Protein AF-A0A3M1ICR9-F1 (afdb_monomer)

Sequence (86 aa):
MLFGEFLVAKNIIRPEDVEEALAIQKAQPEVKFGEALVTLELFDYDKLTIYIQQYIKEAGAELSEIETLLSQEQADALIRSLQDQG

Radius of gyration: 12.17 Å; Cα contacts (8 Å, |Δi|>4): 70; chains: 1; bounding box: 30×23×26 Å

pLDDT: mean 94.32, std 5.29, range [59.22, 98.06]

Foldseek 3Di:
DALLVVC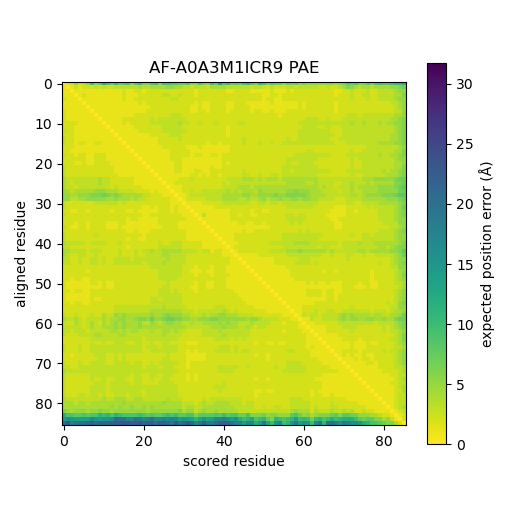CV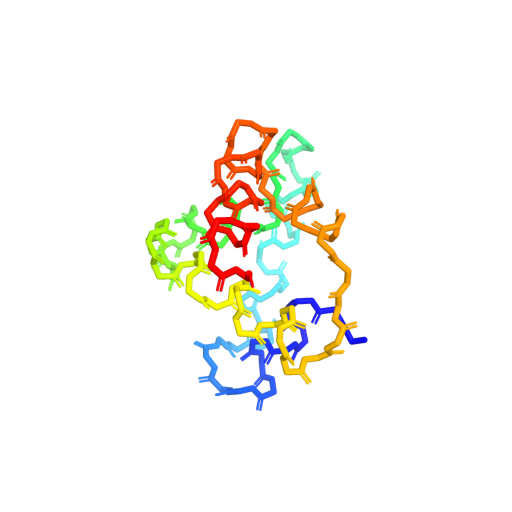VVLDHPVLQVQLVVVCVVPVQQASQNSSVVVVSDDLVRSLVSVVVCCVPVVDDLVSLVRHDPPVSSVVSSVVVVVVD

Structure (mmCIF, N/CA/C/O backbone):
data_AF-A0A3M1ICR9-F1
#
_entry.id   AF-A0A3M1ICR9-F1
#
loop_
_atom_site.group_PDB
_atom_site.id
_atom_site.type_symbol
_atom_site.label_atom_id
_atom_site.label_alt_id
_atom_site.label_comp_id
_atom_site.label_asym_id
_atom_site.label_entity_id
_atom_site.label_seq_id
_atom_site.pdbx_PDB_ins_code
_atom_site.Cartn_x
_atom_site.Cartn_y
_atom_site.Cartn_z
_atom_site.occupancy
_atom_site.B_iso_or_equiv
_atom_site.auth_seq_id
_atom_site.auth_comp_id
_atom_site.auth_asym_id
_atom_site.auth_atom_id
_atom_site.pdbx_PDB_model_num
ATOM 1 N N . MET A 1 1 ? -5.612 -12.679 4.621 1.00 85.94 1 MET A N 1
ATOM 2 C CA . MET A 1 1 ? -5.538 -12.287 3.200 1.00 85.94 1 MET A CA 1
ATOM 3 C C . MET A 1 1 ? -4.597 -11.115 3.159 1.00 85.94 1 MET A C 1
ATOM 5 O O . MET A 1 1 ? -4.823 -10.207 3.939 1.00 85.94 1 MET A O 1
ATOM 9 N N . LEU A 1 2 ? -3.551 -11.164 2.345 1.00 94.00 2 LEU A N 1
ATOM 10 C CA . LEU A 1 2 ? -2.596 -10.068 2.203 1.00 94.00 2 LEU A CA 1
ATOM 11 C C . LEU A 1 2 ? -3.143 -8.993 1.259 1.00 94.00 2 LEU A C 1
ATOM 13 O O . LEU A 1 2 ? -4.007 -9.265 0.424 1.00 94.00 2 LEU A O 1
ATOM 17 N N . PHE A 1 3 ? -2.589 -7.784 1.336 1.00 96.62 3 PHE A N 1
ATOM 18 C CA . PHE A 1 3 ? -3.015 -6.671 0.487 1.00 96.62 3 PHE A CA 1
ATOM 19 C C . PHE A 1 3 ? -2.890 -6.975 -1.017 1.00 96.62 3 PHE A C 1
ATOM 21 O O . PHE A 1 3 ? -3.826 -6.729 -1.772 1.00 96.62 3 PHE A O 1
ATOM 28 N N . GLY A 1 4 ? -1.782 -7.582 -1.458 1.00 96.25 4 GLY A N 1
ATOM 29 C CA . GLY A 1 4 ? -1.612 -7.983 -2.862 1.00 96.25 4 GLY A CA 1
ATOM 30 C C . GLY A 1 4 ? -2.680 -8.981 -3.331 1.00 96.25 4 GLY A C 1
ATOM 31 O O . GLY A 1 4 ? -3.254 -8.818 -4.404 1.00 96.25 4 GLY A O 1
ATOM 32 N N . GLU A 1 5 ? -3.022 -9.964 -2.492 1.00 96.69 5 GLU A N 1
ATOM 33 C CA . GLU A 1 5 ? -4.095 -10.926 -2.783 1.00 96.69 5 GLU A CA 1
ATOM 34 C C . GLU A 1 5 ? -5.464 -10.242 -2.856 1.00 96.69 5 GLU A C 1
ATOM 36 O O . GLU A 1 5 ? -6.270 -10.559 -3.729 1.00 96.69 5 GLU A O 1
ATOM 41 N N . PHE A 1 6 ? -5.719 -9.282 -1.962 1.00 97.69 6 PHE A N 1
ATOM 42 C CA . PHE A 1 6 ? -6.942 -8.484 -1.962 1.00 97.69 6 PHE A CA 1
ATOM 43 C C . PHE A 1 6 ? -7.104 -7.701 -3.271 1.00 97.69 6 PHE A C 1
ATOM 45 O O . PHE A 1 6 ? -8.175 -7.741 -3.881 1.00 97.69 6 PHE A O 1
ATOM 52 N N . LEU A 1 7 ? -6.044 -7.037 -3.743 1.00 97.75 7 LEU A N 1
ATOM 53 C CA . LEU A 1 7 ? -6.079 -6.276 -4.994 1.00 97.75 7 LEU A CA 1
ATOM 54 C C . LEU A 1 7 ? -6.358 -7.175 -6.209 1.00 97.75 7 LEU A C 1
ATOM 56 O O . LEU A 1 7 ? -7.168 -6.814 -7.067 1.00 97.75 7 LEU A O 1
ATOM 60 N N . VAL A 1 8 ? -5.743 -8.360 -6.260 1.00 97.94 8 VAL A N 1
ATOM 61 C CA . VAL A 1 8 ? -5.979 -9.352 -7.323 1.00 97.94 8 VAL A CA 1
ATOM 62 C C . VAL A 1 8 ? -7.408 -9.892 -7.266 1.00 97.94 8 VAL A C 1
ATOM 64 O O . VAL A 1 8 ? -8.096 -9.928 -8.284 1.00 97.94 8 VAL A O 1
ATOM 67 N N . ALA A 1 9 ? -7.905 -10.250 -6.078 1.00 97.12 9 ALA A N 1
ATOM 68 C CA . ALA A 1 9 ? -9.272 -10.745 -5.899 1.00 97.12 9 ALA A CA 1
ATOM 69 C C . ALA A 1 9 ? -10.335 -9.719 -6.336 1.00 97.12 9 ALA A C 1
ATOM 71 O O . ALA A 1 9 ? -11.426 -10.089 -6.774 1.00 97.12 9 ALA A O 1
ATOM 72 N N . LYS A 1 10 ? -10.011 -8.425 -6.250 1.00 96.62 10 LYS A N 1
ATOM 73 C CA . LYS A 1 10 ? -10.851 -7.309 -6.704 1.00 96.62 10 LYS A CA 1
ATOM 74 C C . LYS A 1 10 ? -10.663 -6.955 -8.188 1.00 96.62 10 LYS A C 1
ATOM 76 O O . LYS A 1 10 ? -11.335 -6.042 -8.659 1.00 96.62 10 LYS A O 1
ATOM 81 N N . ASN A 1 11 ? -9.802 -7.665 -8.925 1.00 96.88 11 ASN A N 1
ATOM 82 C CA . ASN A 1 11 ? -9.392 -7.344 -10.301 1.00 96.88 11 ASN A CA 1
ATOM 83 C C . ASN A 1 11 ? -8.832 -5.917 -10.456 1.00 96.88 11 ASN A C 1
ATOM 85 O O . ASN A 1 11 ? -9.029 -5.276 -11.488 1.00 96.88 11 ASN A O 1
ATOM 89 N N . ILE A 1 12 ? -8.168 -5.398 -9.419 1.00 97.12 12 ILE A N 1
ATOM 90 C CA . ILE A 1 12 ? -7.541 -4.068 -9.450 1.00 97.12 12 ILE A CA 1
ATOM 91 C C . ILE A 1 12 ? -6.172 -4.144 -10.133 1.00 97.12 12 ILE A C 1
ATOM 93 O O . ILE A 1 12 ? -5.822 -3.255 -10.904 1.00 97.12 12 ILE A O 1
ATOM 97 N N . ILE A 1 13 ? -5.428 -5.216 -9.858 1.00 97.12 13 ILE A N 1
ATOM 98 C CA . ILE A 1 13 ? -4.161 -5.571 -10.508 1.00 97.12 13 ILE A CA 1
ATOM 99 C C . ILE A 1 13 ? -4.166 -7.061 -10.847 1.00 97.12 13 ILE A C 1
ATOM 101 O O . ILE A 1 13 ? -5.034 -7.813 -10.391 1.00 97.12 13 ILE A O 1
ATOM 105 N N . ARG A 1 14 ? -3.187 -7.491 -11.635 1.00 98.06 14 ARG A N 1
ATOM 106 C CA . ARG A 1 14 ? -2.971 -8.888 -12.008 1.00 98.06 14 ARG A CA 1
ATOM 107 C C . ARG A 1 14 ? -1.976 -9.554 -11.051 1.00 98.06 14 ARG A C 1
ATOM 109 O O . ARG A 1 14 ? -1.204 -8.860 -10.391 1.00 98.06 14 ARG A O 1
ATOM 116 N N . PRO A 1 15 ? -1.956 -10.896 -10.979 1.00 97.69 15 PRO A N 1
ATOM 117 C CA . PRO A 1 15 ? -0.961 -11.619 -10.191 1.00 97.69 15 PRO A CA 1
ATOM 118 C C . PRO A 1 15 ? 0.481 -11.254 -10.565 1.00 97.69 15 PRO A C 1
ATOM 120 O O . PRO A 1 15 ? 1.294 -11.064 -9.665 1.00 97.69 15 PRO A O 1
ATOM 123 N N . GLU A 1 16 ? 0.778 -11.078 -11.861 1.00 97.88 16 GLU A N 1
ATOM 124 C CA . GLU A 1 16 ? 2.120 -10.682 -12.312 1.00 97.88 16 GLU A CA 1
ATOM 125 C C . GLU A 1 16 ? 2.573 -9.328 -11.739 1.00 97.88 16 GLU A C 1
ATOM 127 O O . GLU A 1 16 ? 3.733 -9.174 -11.365 1.00 97.88 16 GLU A O 1
ATOM 132 N N . ASP A 1 17 ? 1.648 -8.380 -11.567 1.00 97.75 17 ASP A N 1
ATOM 133 C CA . ASP A 1 17 ? 1.947 -7.048 -11.038 1.00 97.75 17 ASP A CA 1
ATOM 134 C C . ASP A 1 17 ? 2.372 -7.130 -9.547 1.00 97.75 17 ASP A C 1
ATOM 136 O O . ASP A 1 17 ? 3.206 -6.358 -9.068 1.00 97.75 17 ASP A O 1
ATOM 140 N N . VAL A 1 18 ? 1.837 -8.109 -8.800 1.00 97.44 18 VAL A N 1
ATOM 141 C CA . VAL A 1 18 ? 2.251 -8.398 -7.413 1.00 97.44 18 VAL A CA 1
ATOM 142 C C . VAL A 1 18 ? 3.662 -8.982 -7.383 1.00 97.44 18 VAL A C 1
ATOM 144 O O . VAL A 1 18 ? 4.467 -8.597 -6.533 1.00 97.44 18 VAL A O 1
ATOM 147 N N . GLU A 1 19 ? 3.975 -9.899 -8.299 1.00 97.44 19 GLU A N 1
ATOM 148 C CA . GLU A 1 19 ? 5.309 -10.498 -8.400 1.00 97.44 19 GLU A CA 1
ATOM 149 C C . GLU A 1 19 ? 6.375 -9.445 -8.731 1.00 97.44 19 GLU A C 1
ATOM 151 O O . GLU A 1 19 ? 7.444 -9.438 -8.116 1.00 97.44 19 GLU A O 1
ATOM 156 N N . GLU A 1 20 ? 6.069 -8.512 -9.635 1.00 97.38 20 GLU A N 1
ATOM 157 C CA . GLU A 1 20 ? 6.954 -7.395 -9.977 1.00 97.38 20 GLU A CA 1
ATOM 158 C C . GLU A 1 20 ? 7.183 -6.455 -8.784 1.00 97.38 20 GLU A C 1
ATOM 160 O O . GLU A 1 20 ? 8.326 -6.098 -8.484 1.00 97.38 20 GLU A O 1
ATOM 165 N N . ALA A 1 21 ? 6.131 -6.109 -8.036 1.00 96.44 21 ALA A N 1
ATOM 166 C CA . ALA A 1 21 ? 6.259 -5.265 -6.847 1.00 96.44 21 ALA A CA 1
ATOM 167 C C . ALA A 1 21 ? 7.103 -5.934 -5.745 1.00 96.44 21 ALA A C 1
ATOM 169 O O . ALA A 1 21 ? 7.943 -5.289 -5.110 1.00 96.44 21 ALA A O 1
ATOM 170 N N . LEU A 1 22 ? 6.943 -7.247 -5.548 1.00 95.88 22 LEU A N 1
ATOM 171 C CA . LEU A 1 22 ? 7.774 -8.025 -4.624 1.00 95.88 22 LEU A CA 1
ATOM 172 C C . LEU A 1 22 ? 9.232 -8.108 -5.093 1.00 95.88 22 LEU A C 1
ATOM 174 O O . LEU A 1 22 ? 10.149 -8.073 -4.268 1.00 95.88 22 LEU A O 1
ATOM 178 N N . ALA A 1 23 ? 9.470 -8.194 -6.404 1.00 96.88 23 ALA A N 1
ATOM 179 C CA . ALA A 1 23 ? 10.817 -8.165 -6.963 1.00 96.88 23 ALA A CA 1
ATOM 180 C C . ALA A 1 23 ? 11.513 -6.820 -6.693 1.00 96.88 23 ALA A C 1
ATOM 182 O O . ALA A 1 23 ? 12.691 -6.817 -6.324 1.00 96.88 23 ALA A O 1
ATOM 183 N N . ILE A 1 24 ? 10.786 -5.699 -6.793 1.00 95.38 24 ILE A N 1
ATOM 184 C CA . ILE A 1 24 ? 11.292 -4.367 -6.425 1.00 95.38 24 ILE A CA 1
ATOM 185 C C . ILE A 1 24 ? 11.659 -4.322 -4.944 1.00 95.38 24 ILE A C 1
ATOM 187 O O . ILE A 1 24 ? 12.790 -3.968 -4.625 1.00 95.38 24 ILE A O 1
ATOM 191 N N . GLN A 1 25 ? 10.761 -4.740 -4.050 1.00 92.31 25 GLN A N 1
ATOM 192 C CA . GLN A 1 25 ? 11.028 -4.760 -2.607 1.00 92.31 25 GLN A CA 1
ATOM 193 C C . GLN A 1 25 ? 12.235 -5.645 -2.252 1.00 92.31 25 GLN A C 1
ATOM 195 O O . GLN A 1 25 ? 13.033 -5.315 -1.377 1.00 92.31 25 GLN A O 1
ATOM 200 N N . LYS A 1 26 ? 12.409 -6.775 -2.945 1.00 93.94 26 LYS A N 1
ATOM 201 C CA . LYS A 1 26 ? 13.570 -7.651 -2.749 1.00 93.94 26 LYS A CA 1
ATOM 202 C C . LYS A 1 26 ? 14.878 -6.991 -3.194 1.00 93.94 26 LYS A C 1
ATOM 204 O O . LYS A 1 26 ? 15.920 -7.250 -2.595 1.00 93.94 26 LYS A O 1
ATOM 209 N N . ALA A 1 27 ? 14.835 -6.192 -4.258 1.00 96.31 27 ALA A N 1
ATOM 210 C CA . ALA A 1 27 ? 15.989 -5.456 -4.762 1.00 96.31 27 ALA A CA 1
ATOM 211 C C . ALA A 1 27 ? 16.297 -4.196 -3.933 1.00 96.31 27 ALA A C 1
ATOM 213 O O . ALA A 1 27 ? 17.460 -3.813 -3.832 1.00 96.31 27 ALA A O 1
ATOM 214 N N . GLN A 1 28 ? 15.268 -3.585 -3.344 1.00 94.44 28 GLN A N 1
ATOM 215 C CA . GLN A 1 28 ? 15.305 -2.331 -2.590 1.00 94.44 28 GLN A CA 1
ATOM 216 C C . GLN A 1 28 ? 14.557 -2.518 -1.257 1.00 94.44 28 GLN A C 1
ATOM 218 O O . GLN A 1 28 ? 13.367 -2.211 -1.175 1.00 94.44 28 GLN A O 1
ATOM 223 N N . PRO A 1 29 ? 15.216 -3.059 -0.211 1.00 89.69 29 PRO A N 1
ATOM 224 C CA . PRO A 1 29 ? 14.568 -3.402 1.060 1.00 89.69 29 PRO A CA 1
ATOM 225 C C . PRO A 1 29 ? 13.949 -2.210 1.802 1.00 89.69 29 PRO A C 1
ATOM 227 O O . PRO A 1 29 ? 13.082 -2.400 2.655 1.00 89.69 29 PRO A O 1
ATOM 230 N N . GLU A 1 30 ? 14.403 -0.991 1.506 1.00 91.12 30 GLU A N 1
ATOM 231 C CA . GLU A 1 30 ? 13.800 0.248 1.997 1.00 91.12 30 GLU A CA 1
ATOM 232 C C . GLU A 1 30 ? 12.425 0.555 1.383 1.00 91.12 30 GLU A C 1
ATOM 234 O O . GLU A 1 30 ? 11.631 1.237 2.026 1.00 91.12 30 GLU A O 1
ATOM 239 N N . VAL A 1 31 ? 12.126 0.033 0.187 1.00 93.88 31 VAL A N 1
ATOM 240 C CA . VAL A 1 31 ? 10.863 0.268 -0.523 1.00 93.88 31 VAL A CA 1
ATOM 241 C C . VAL A 1 31 ? 9.789 -0.682 -0.002 1.00 93.88 31 VAL A C 1
ATOM 243 O O . VAL A 1 31 ? 9.907 -1.913 -0.058 1.00 93.88 31 VAL A O 1
ATOM 246 N N . LYS A 1 32 ? 8.692 -0.117 0.497 1.00 96.31 32 LYS A N 1
ATOM 247 C CA . LYS A 1 32 ? 7.539 -0.893 0.957 1.00 96.31 32 LYS A CA 1
ATOM 248 C C . LYS A 1 32 ? 6.716 -1.395 -0.220 1.00 96.31 32 LYS A C 1
ATOM 250 O O . LYS A 1 32 ? 6.780 -0.863 -1.323 1.00 96.31 32 LYS A O 1
ATOM 255 N N . PHE A 1 33 ? 5.909 -2.428 0.011 1.00 96.50 33 PHE A N 1
ATOM 256 C CA . PHE A 1 33 ? 5.139 -3.052 -1.066 1.00 96.50 33 PHE A CA 1
ATOM 257 C C . PHE A 1 33 ? 4.186 -2.058 -1.756 1.00 96.50 33 PHE A C 1
ATOM 259 O O . PHE A 1 33 ? 4.102 -2.039 -2.979 1.00 96.50 33 PHE A O 1
ATOM 266 N N . GLY A 1 34 ? 3.521 -1.180 -0.999 1.00 95.88 34 GLY A N 1
ATOM 267 C CA . GLY A 1 34 ? 2.681 -0.121 -1.562 1.00 95.88 34 GLY A CA 1
ATOM 268 C C . GLY A 1 34 ? 3.476 0.900 -2.380 1.00 95.88 34 GLY A C 1
ATOM 269 O O . GLY A 1 34 ? 3.047 1.288 -3.461 1.00 95.88 34 GLY A O 1
ATOM 270 N N . GLU A 1 35 ? 4.671 1.279 -1.927 1.00 95.56 35 GLU A N 1
ATOM 271 C CA . GLU A 1 35 ? 5.565 2.181 -2.667 1.00 95.56 35 GLU A CA 1
ATOM 272 C C . GLU A 1 35 ? 6.108 1.537 -3.953 1.00 95.56 35 GLU A C 1
ATOM 274 O O . GLU A 1 35 ? 6.232 2.205 -4.982 1.00 95.56 35 GLU A O 1
ATOM 279 N N . ALA A 1 36 ? 6.369 0.227 -3.936 1.00 96.62 36 ALA A N 1
ATOM 280 C CA . ALA A 1 36 ? 6.731 -0.530 -5.131 1.00 96.62 36 ALA A CA 1
ATOM 281 C C . ALA A 1 36 ? 5.595 -0.520 -6.166 1.00 96.62 36 ALA A C 1
ATOM 283 O O . ALA A 1 36 ? 5.850 -0.317 -7.351 1.00 96.62 36 ALA A O 1
ATOM 284 N N . LEU A 1 37 ? 4.339 -0.655 -5.729 1.00 97.00 37 LEU A N 1
ATOM 285 C CA . LEU A 1 37 ? 3.181 -0.553 -6.621 1.00 97.00 37 LEU A CA 1
ATOM 286 C C . LEU A 1 37 ? 3.042 0.845 -7.255 1.00 97.00 37 LEU A C 1
ATOM 288 O O . LEU A 1 37 ? 2.633 0.951 -8.411 1.00 97.00 37 LEU A O 1
ATOM 292 N N . VAL A 1 38 ? 3.408 1.910 -6.532 1.00 95.62 38 VAL A N 1
ATOM 293 C CA . VAL A 1 38 ? 3.464 3.277 -7.087 1.00 95.62 38 VAL A CA 1
ATOM 294 C C . VAL A 1 38 ? 4.628 3.431 -8.066 1.00 95.62 38 VAL A C 1
ATOM 296 O O . VAL A 1 38 ? 4.474 4.041 -9.120 1.00 95.62 38 VAL A O 1
ATOM 299 N N . THR A 1 39 ? 5.779 2.830 -7.760 1.00 93.75 39 THR A N 1
ATOM 300 C CA . THR A 1 39 ? 6.961 2.822 -8.641 1.00 93.75 39 THR A CA 1
ATOM 301 C C . THR A 1 39 ? 6.671 2.147 -9.984 1.00 93.75 39 THR A C 1
ATOM 303 O O . THR A 1 39 ? 7.192 2.576 -11.008 1.00 93.75 39 THR A O 1
ATOM 306 N N . LEU A 1 40 ? 5.815 1.120 -9.993 1.00 95.50 40 LEU A N 1
ATOM 307 C CA . LEU A 1 40 ? 5.338 0.449 -11.208 1.00 95.50 40 LEU A CA 1
ATOM 308 C C . LEU A 1 40 ? 4.245 1.229 -11.958 1.00 95.50 40 LEU A C 1
ATOM 310 O O . LEU A 1 40 ? 3.691 0.716 -12.926 1.00 95.50 40 LEU A O 1
ATOM 314 N N . GLU A 1 41 ? 3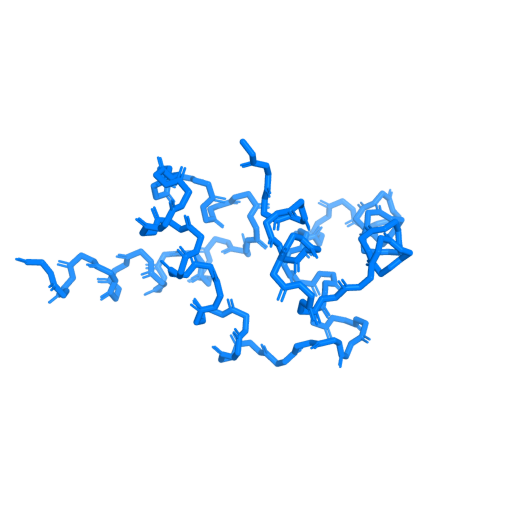.893 2.436 -11.504 1.00 95.88 41 GLU A N 1
ATOM 315 C CA . GLU A 1 41 ? 2.829 3.275 -12.073 1.00 95.88 41 GLU A CA 1
ATOM 316 C C . GLU A 1 41 ? 1.437 2.604 -12.080 1.00 95.88 41 GLU A C 1
ATOM 318 O O . GLU A 1 41 ? 0.523 3.033 -12.786 1.00 95.88 41 GLU A O 1
ATOM 323 N N . LEU A 1 42 ? 1.236 1.569 -11.255 1.00 95.62 42 LEU A N 1
ATOM 324 C CA . LEU A 1 42 ? -0.056 0.881 -11.107 1.00 95.62 42 LEU A CA 1
ATOM 325 C C . LEU A 1 42 ? -1.050 1.721 -10.292 1.00 95.62 42 LEU A C 1
ATOM 327 O O . LEU A 1 42 ? -2.272 1.642 -10.473 1.00 95.62 42 LEU A O 1
ATOM 331 N N . PHE A 1 43 ? -0.512 2.544 -9.391 1.00 94.50 43 PHE A N 1
ATOM 332 C CA . PHE A 1 43 ? -1.254 3.483 -8.564 1.00 94.50 43 PHE A CA 1
ATOM 333 C C . PHE A 1 43 ? -0.478 4.788 -8.431 1.00 94.50 43 PHE A C 1
ATOM 335 O O . PHE A 1 43 ? 0.748 4.791 -8.381 1.00 94.50 43 PHE A O 1
ATOM 342 N N . ASP A 1 44 ? -1.203 5.889 -8.283 1.00 95.75 44 ASP A N 1
ATOM 343 C CA . ASP A 1 44 ? -0.688 7.032 -7.539 1.00 95.75 44 ASP A CA 1
ATOM 344 C C . ASP A 1 44 ? -0.926 6.820 -6.031 1.00 95.75 44 ASP A C 1
ATOM 346 O O . ASP A 1 44 ? -1.628 5.893 -5.605 1.00 95.75 44 ASP A O 1
ATOM 350 N N . TYR A 1 45 ? -0.319 7.675 -5.209 1.00 93.56 45 TYR A N 1
ATOM 351 C CA . TYR A 1 45 ? -0.428 7.566 -3.757 1.00 93.56 45 TYR A CA 1
ATOM 352 C C . TYR A 1 45 ? -1.880 7.700 -3.267 1.00 93.56 45 TYR A C 1
ATOM 354 O O . TYR A 1 45 ? -2.322 6.912 -2.430 1.00 93.56 45 TYR A O 1
ATOM 362 N N . ASP A 1 46 ? -2.653 8.635 -3.822 1.00 93.88 46 ASP A N 1
ATOM 363 C CA . ASP A 1 46 ? -4.043 8.864 -3.417 1.00 93.88 46 ASP A CA 1
ATOM 364 C C . ASP A 1 46 ? -4.896 7.609 -3.648 1.00 93.88 46 ASP A C 1
ATOM 366 O O . ASP A 1 46 ? -5.586 7.126 -2.744 1.00 93.88 46 ASP A O 1
ATOM 370 N N . LYS A 1 47 ? -4.784 7.006 -4.831 1.00 95.50 47 LYS A N 1
ATOM 371 C CA . LYS A 1 47 ? -5.486 5.780 -5.206 1.00 95.50 47 LYS A CA 1
ATOM 372 C C . LYS A 1 47 ? -5.033 4.590 -4.362 1.00 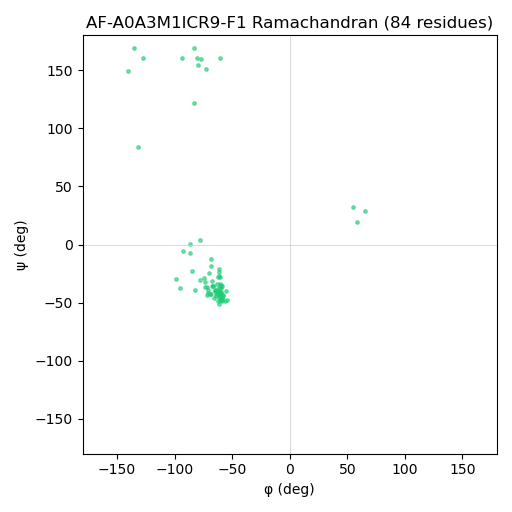95.50 47 LYS A C 1
ATOM 374 O O . LYS A 1 47 ? -5.873 3.787 -3.951 1.00 95.50 47 LYS A O 1
ATOM 379 N N . LEU A 1 48 ? -3.738 4.485 -4.061 1.00 96.62 48 LEU A N 1
ATOM 380 C CA . LEU A 1 48 ? -3.214 3.451 -3.171 1.00 96.62 48 LEU A CA 1
ATOM 381 C C . LEU A 1 48 ? -3.846 3.553 -1.777 1.00 96.62 48 LEU A C 1
ATOM 383 O O . LEU A 1 48 ? -4.339 2.548 -1.260 1.00 96.62 48 LEU A O 1
ATOM 387 N N . THR A 1 49 ? -3.898 4.753 -1.186 1.00 95.88 49 THR A N 1
ATOM 388 C CA . THR A 1 49 ? -4.497 4.922 0.147 1.00 95.88 49 THR A CA 1
ATOM 389 C C . THR A 1 49 ? -5.976 4.542 0.166 1.00 95.88 49 THR A C 1
ATOM 391 O O . THR A 1 49 ? -6.417 3.908 1.122 1.00 95.88 49 THR A O 1
ATOM 394 N N . ILE A 1 50 ? -6.740 4.832 -0.894 1.00 95.94 50 ILE A N 1
ATOM 395 C CA . ILE A 1 50 ? -8.146 4.412 -1.011 1.00 95.94 50 ILE A CA 1
ATOM 396 C C . ILE A 1 50 ? -8.269 2.886 -0.926 1.00 95.94 50 ILE A C 1
ATOM 398 O O . ILE A 1 50 ? -9.117 2.376 -0.190 1.00 95.94 50 ILE A O 1
ATOM 402 N N . TYR A 1 51 ? -7.425 2.143 -1.644 1.00 97.19 51 TYR A N 1
ATOM 403 C CA . TYR A 1 51 ? -7.487 0.682 -1.618 1.00 97.19 51 TYR A CA 1
ATOM 404 C C . TYR A 1 51 ? -6.963 0.078 -0.321 1.00 97.19 51 TYR A C 1
ATOM 406 O O . TYR A 1 51 ? -7.506 -0.932 0.121 1.00 97.19 51 TYR A O 1
ATOM 414 N N . ILE A 1 52 ? -5.980 0.702 0.331 1.00 96.75 52 ILE A N 1
ATOM 415 C CA . ILE A 1 52 ? -5.556 0.298 1.677 1.00 96.75 52 ILE A CA 1
ATOM 416 C C . ILE A 1 52 ? -6.725 0.459 2.657 1.00 96.75 52 ILE A C 1
ATOM 418 O O . ILE A 1 52 ? -7.028 -0.465 3.405 1.00 96.75 52 ILE A O 1
ATOM 422 N N . GLN A 1 53 ? -7.459 1.575 2.609 1.00 95.38 53 GLN A N 1
ATOM 423 C CA . GLN A 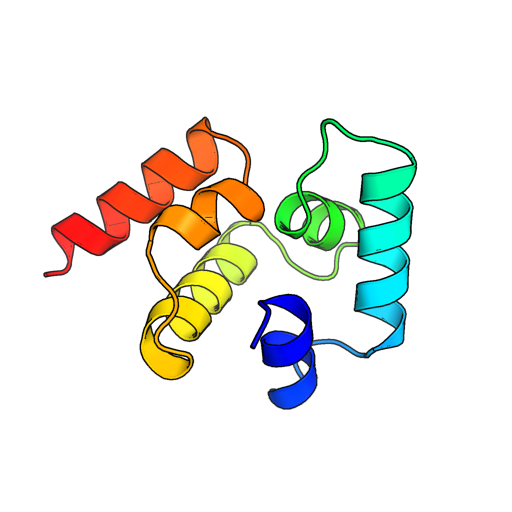1 53 ? -8.639 1.767 3.461 1.00 95.38 53 GLN A CA 1
ATOM 424 C C . GLN A 1 53 ? -9.730 0.721 3.191 1.00 95.38 53 GLN A C 1
ATOM 426 O O . GLN A 1 53 ? -10.356 0.231 4.132 1.00 95.38 53 GLN A O 1
ATOM 431 N N . GLN A 1 54 ? -9.964 0.366 1.923 1.00 95.75 54 GLN A N 1
ATOM 432 C CA . GLN A 1 54 ? -10.890 -0.714 1.564 1.00 95.75 54 GLN A CA 1
ATOM 433 C C . GLN A 1 54 ? -10.410 -2.066 2.096 1.00 95.75 54 GLN A C 1
ATOM 435 O O . GLN A 1 54 ? -11.206 -2.803 2.663 1.00 95.75 54 GLN A O 1
ATOM 440 N N . TYR A 1 55 ? -9.116 -2.369 1.988 1.00 96.69 55 TYR A N 1
ATOM 441 C CA . TYR A 1 55 ? -8.523 -3.589 2.533 1.00 96.69 55 TYR A CA 1
ATOM 442 C C . TYR A 1 55 ? -8.728 -3.697 4.049 1.00 96.69 55 TYR A C 1
ATOM 444 O O . TYR A 1 55 ? -9.246 -4.710 4.513 1.00 96.69 55 TYR A O 1
ATOM 452 N N . ILE A 1 56 ? -8.434 -2.639 4.813 1.00 94.94 56 ILE A N 1
ATOM 453 C CA . ILE A 1 56 ? -8.690 -2.600 6.263 1.00 94.94 56 ILE A CA 1
ATOM 454 C C . ILE A 1 56 ? -10.171 -2.876 6.568 1.00 94.94 56 ILE A C 1
ATOM 456 O O . ILE A 1 56 ? -10.492 -3.733 7.390 1.00 94.94 56 ILE A O 1
ATOM 460 N N . LYS A 1 57 ? -11.088 -2.190 5.873 1.00 93.56 57 LYS A N 1
ATOM 461 C CA . LYS A 1 57 ? -12.536 -2.282 6.130 1.00 93.56 57 LYS A CA 1
ATOM 462 C C . LYS A 1 57 ? -13.151 -3.618 5.703 1.00 93.56 57 LYS A C 1
ATOM 464 O O . LYS A 1 57 ? -14.006 -4.146 6.405 1.00 93.56 57 LYS A O 1
ATOM 469 N N . GLU A 1 58 ? -12.760 -4.145 4.547 1.00 94.81 58 GLU A N 1
ATOM 470 C CA . GLU A 1 58 ? -13.404 -5.305 3.923 1.00 94.81 58 GLU A CA 1
ATOM 471 C C . GLU A 1 58 ? -12.712 -6.627 4.252 1.00 94.81 58 GLU A C 1
ATOM 473 O O . GLU A 1 58 ? -13.387 -7.640 4.430 1.00 94.81 58 GLU A O 1
ATOM 478 N N . ALA A 1 59 ? -11.378 -6.636 4.338 1.00 92.06 59 ALA A N 1
ATOM 479 C CA . ALA A 1 59 ? -10.620 -7.829 4.709 1.00 92.06 59 ALA A CA 1
ATOM 480 C C . ALA A 1 59 ? -10.474 -7.982 6.232 1.00 92.06 59 ALA A C 1
ATOM 482 O O . ALA A 1 59 ? -9.977 -9.012 6.687 1.00 92.06 59 ALA A O 1
ATOM 483 N N . GLY A 1 60 ? -10.907 -6.981 7.012 1.00 90.56 60 GLY A N 1
ATOM 484 C CA . GLY A 1 60 ? -10.777 -6.968 8.471 1.00 90.56 60 GLY A CA 1
ATOM 485 C C . GLY A 1 60 ? -9.322 -6.915 8.935 1.00 90.56 60 GLY A C 1
ATOM 48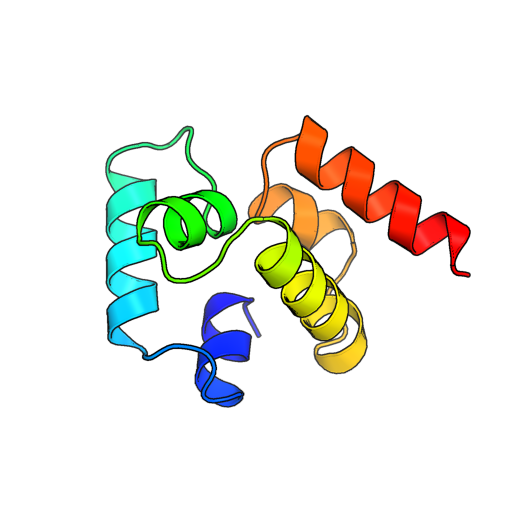6 O O . GLY A 1 60 ? -8.997 -7.466 9.984 1.00 90.56 60 GLY A O 1
ATOM 487 N N . ALA A 1 61 ? -8.446 -6.319 8.125 1.00 92.56 61 ALA A N 1
ATOM 488 C CA . ALA A 1 61 ? -7.035 -6.157 8.443 1.00 92.56 61 ALA A CA 1
ATOM 489 C C . ALA A 1 61 ? -6.830 -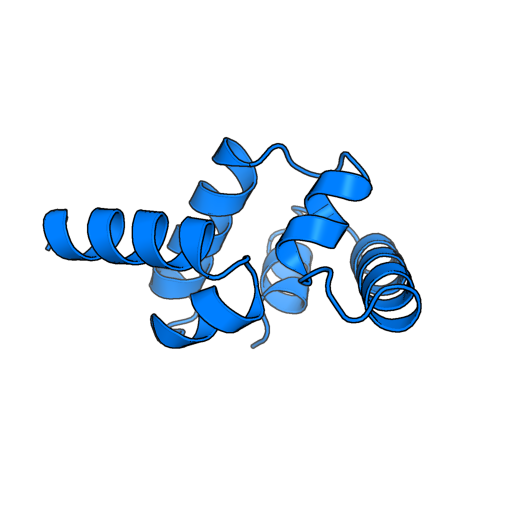5.090 9.533 1.00 92.56 61 ALA A C 1
ATOM 491 O O . ALA A 1 61 ? -7.621 -4.156 9.667 1.00 92.56 61 ALA A O 1
ATOM 492 N N . GLU A 1 62 ? -5.766 -5.231 10.322 1.00 93.31 62 GLU A N 1
ATOM 493 C CA . GLU A 1 62 ? -5.438 -4.285 11.392 1.00 93.31 62 GLU A CA 1
ATOM 494 C C . GLU A 1 62 ? -4.747 -3.030 10.844 1.00 93.31 62 GLU A C 1
ATOM 496 O O . GLU A 1 62 ? -4.075 -3.075 9.817 1.00 93.31 62 GLU A O 1
ATOM 501 N N . LEU A 1 63 ? -4.860 -1.898 11.549 1.00 92.50 63 LEU A N 1
ATOM 502 C CA . LEU A 1 63 ? -4.205 -0.648 11.131 1.00 92.50 63 LEU A CA 1
ATOM 503 C C . LEU A 1 63 ? -2.672 -0.762 11.075 1.00 92.50 63 LEU A C 1
ATOM 505 O O . LEU A 1 63 ? -2.050 -0.073 10.272 1.00 92.50 63 LEU A O 1
ATOM 509 N N . SER A 1 64 ? -2.073 -1.653 11.869 1.00 92.94 64 SER A N 1
ATOM 510 C CA . SER A 1 64 ? -0.634 -1.962 11.837 1.00 92.94 64 SER A CA 1
ATOM 511 C C . SER A 1 64 ? -0.174 -2.537 10.494 1.00 92.94 64 SER A C 1
ATOM 513 O O . SER A 1 64 ? 0.986 -2.381 10.117 1.00 92.94 64 SER A O 1
ATOM 515 N N . GLU A 1 65 ? -1.074 -3.140 9.711 1.00 93.88 65 GLU A N 1
ATOM 516 C CA . GLU A 1 65 ? -0.745 -3.622 8.366 1.00 93.88 65 GLU A CA 1
ATOM 517 C C . GLU A 1 65 ? -0.331 -2.468 7.446 1.00 93.88 65 GLU A C 1
ATOM 519 O O . GLU A 1 65 ? 0.484 -2.664 6.545 1.00 93.88 65 GLU A O 1
ATOM 524 N N . ILE A 1 66 ? -0.823 -1.248 7.686 1.00 95.31 66 ILE A N 1
ATOM 525 C CA . ILE A 1 66 ? -0.480 -0.061 6.890 1.00 95.31 66 ILE A CA 1
ATOM 526 C C . ILE A 1 66 ? 1.030 0.225 6.961 1.00 95.31 66 ILE A C 1
ATOM 528 O O . ILE A 1 66 ? 1.636 0.567 5.946 1.00 95.31 66 ILE A O 1
ATOM 532 N N . GLU A 1 67 ? 1.662 -0.005 8.115 1.00 94.69 67 GLU A N 1
ATOM 533 C CA . GLU A 1 67 ? 3.106 0.193 8.341 1.00 94.69 67 GLU A CA 1
ATOM 534 C C . GLU A 1 67 ? 3.978 -0.809 7.554 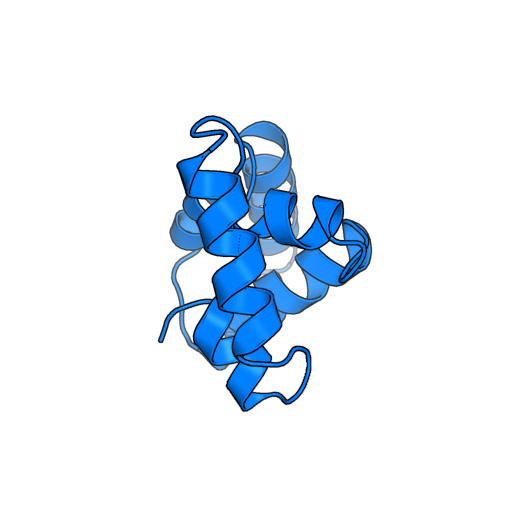1.00 94.69 67 GLU A C 1
ATOM 536 O O . GLU A 1 67 ? 5.181 -0.609 7.342 1.00 94.69 67 GLU A O 1
ATOM 541 N N . THR A 1 68 ? 3.376 -1.911 7.100 1.00 93.12 68 THR A N 1
ATOM 542 C CA . THR A 1 68 ? 4.035 -2.893 6.227 1.00 93.12 68 THR A CA 1
ATOM 543 C C . THR A 1 68 ? 3.959 -2.493 4.750 1.00 93.12 68 THR A C 1
ATOM 545 O O . THR A 1 68 ? 4.799 -2.911 3.948 1.00 93.12 68 THR A O 1
ATOM 548 N N . LEU A 1 69 ? 2.977 -1.658 4.393 1.00 95.50 69 LEU A N 1
ATOM 549 C CA . LEU A 1 69 ? 2.656 -1.279 3.017 1.00 95.50 69 LEU A CA 1
ATOM 550 C C . LEU A 1 69 ? 3.237 0.077 2.619 1.00 95.50 69 LEU A C 1
ATOM 552 O O . LEU A 1 69 ? 3.534 0.269 1.443 1.00 95.50 69 LEU A O 1
ATOM 556 N N . LEU A 1 70 ? 3.408 0.992 3.571 1.00 96.25 70 LEU A N 1
ATOM 557 C CA . LEU A 1 70 ? 3.837 2.369 3.338 1.00 96.25 70 LEU A CA 1
ATOM 558 C C . LEU A 1 70 ? 5.037 2.738 4.213 1.00 96.25 70 LEU A C 1
ATOM 560 O O . LEU A 1 70 ? 5.306 2.08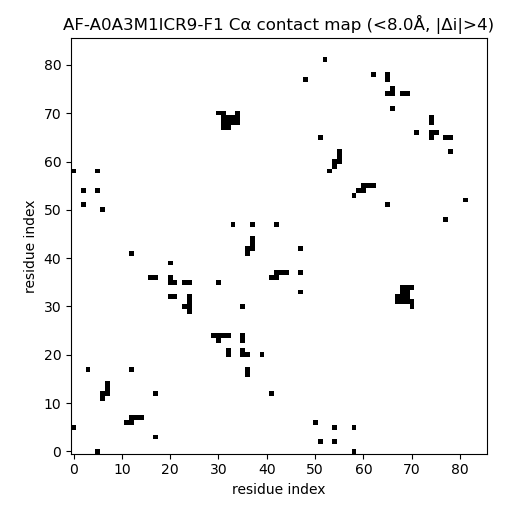8 5.229 1.00 96.25 70 LEU A O 1
ATOM 564 N N . SER A 1 71 ? 5.759 3.793 3.829 1.00 94.81 71 SER A N 1
ATOM 565 C CA . SER A 1 71 ? 6.766 4.392 4.710 1.00 94.81 71 SER A CA 1
ATOM 566 C C . SER A 1 71 ? 6.120 4.898 6.005 1.00 94.81 71 SER A C 1
ATOM 568 O O . SER A 1 71 ? 4.911 5.120 6.065 1.00 94.81 71 SER A O 1
ATOM 570 N N . GLN A 1 72 ? 6.927 5.102 7.049 1.00 94.50 72 GLN A N 1
ATOM 571 C CA . GLN A 1 72 ? 6.425 5.527 8.360 1.00 94.50 72 GLN A CA 1
ATOM 572 C C . GLN A 1 72 ? 5.582 6.811 8.272 1.00 94.50 72 GLN A C 1
ATOM 574 O O . GLN A 1 72 ? 4.463 6.841 8.768 1.00 94.50 72 GLN A O 1
ATOM 579 N N . GLU A 1 73 ? 6.079 7.835 7.573 1.00 95.12 73 GLU A N 1
ATOM 580 C CA . GLU A 1 73 ? 5.378 9.117 7.414 1.00 95.12 73 GLU A CA 1
ATOM 581 C C . GLU A 1 73 ? 4.011 8.951 6.728 1.00 95.12 73 GLU A C 1
ATOM 583 O O . GLU A 1 73 ? 3.001 9.502 7.170 1.00 95.12 73 GLU A O 1
ATOM 588 N N . GLN A 1 74 ? 3.971 8.155 5.661 1.00 95.31 74 GLN A N 1
ATOM 589 C CA . GLN A 1 74 ? 2.760 7.874 4.894 1.00 95.31 74 GLN A CA 1
ATOM 590 C C . GLN A 1 74 ? 1.750 7.045 5.699 1.00 95.31 74 GLN A C 1
ATOM 592 O O . GLN A 1 74 ? 0.550 7.336 5.688 1.00 95.31 74 GLN A O 1
ATOM 597 N N . ALA A 1 75 ? 2.237 6.032 6.418 1.00 96.25 75 ALA A N 1
ATOM 598 C CA . ALA A 1 75 ? 1.427 5.189 7.284 1.00 96.25 75 ALA A CA 1
ATOM 599 C C . ALA A 1 75 ? 0.799 6.003 8.420 1.00 96.25 75 ALA A C 1
ATOM 601 O O . ALA A 1 75 ? -0.417 5.943 8.596 1.00 96.25 75 ALA A O 1
ATOM 602 N N . ASP A 1 76 ? 1.587 6.822 9.122 1.00 96.38 76 ASP A N 1
ATOM 603 C CA . ASP A 1 76 ? 1.108 7.696 10.198 1.00 96.38 76 ASP A CA 1
ATOM 604 C C . ASP A 1 76 ? 0.020 8.660 9.700 1.00 96.38 76 ASP A C 1
ATOM 606 O O . ASP A 1 76 ? -1.024 8.827 10.342 1.00 96.38 76 ASP A O 1
ATOM 610 N N . ALA A 1 77 ? 0.223 9.265 8.525 1.00 95.56 77 ALA A N 1
ATOM 611 C CA . ALA A 1 77 ? -0.760 10.154 7.914 1.00 95.56 77 ALA A CA 1
ATOM 612 C C . ALA A 1 77 ? -2.086 9.433 7.611 1.00 95.56 77 ALA A C 1
ATOM 614 O O . ALA A 1 77 ? -3.166 9.966 7.893 1.00 95.56 77 ALA A O 1
ATOM 615 N N . LEU A 1 78 ? -2.020 8.212 7.070 1.00 95.44 78 LEU A N 1
ATOM 616 C CA . LEU A 1 78 ? -3.205 7.425 6.735 1.00 95.44 78 LEU A CA 1
ATOM 617 C C . LEU A 1 78 ? -3.926 6.893 7.981 1.00 95.44 78 LEU A C 1
ATOM 619 O O . LEU A 1 78 ? -5.152 6.977 8.059 1.00 95.44 78 LEU A O 1
ATOM 623 N N . ILE A 1 79 ? -3.184 6.386 8.968 1.00 95.56 79 ILE A N 1
ATOM 624 C CA . ILE A 1 79 ? -3.730 5.901 10.243 1.00 95.56 79 ILE A CA 1
ATOM 625 C C . ILE A 1 79 ? -4.479 7.028 10.949 1.00 95.56 79 ILE A C 1
ATOM 627 O O . ILE A 1 79 ? -5.621 6.836 11.367 1.00 95.56 79 ILE A O 1
ATOM 631 N N . ARG A 1 80 ? -3.882 8.222 11.016 1.00 94.88 80 ARG A N 1
ATOM 632 C CA . ARG A 1 80 ? -4.539 9.397 11.590 1.00 94.88 80 ARG A CA 1
ATOM 633 C C . ARG A 1 80 ? -5.830 9.738 10.848 1.00 94.88 80 ARG A C 1
ATOM 635 O O . ARG A 1 80 ? -6.867 9.908 11.478 1.00 94.88 80 ARG A O 1
ATOM 642 N N . SER A 1 81 ? -5.791 9.758 9.513 1.00 92.31 81 SER A N 1
ATOM 643 C CA . SER A 1 81 ? -6.982 10.009 8.690 1.00 92.31 81 SER A CA 1
ATOM 644 C C . SER A 1 81 ? -8.106 8.995 8.940 1.00 92.31 81 SER A C 1
ATOM 646 O O . SER A 1 81 ? -9.275 9.369 8.920 1.00 92.31 81 SER A O 1
ATOM 648 N N . LEU A 1 82 ? -7.769 7.728 9.196 1.00 90.88 82 LEU A N 1
ATOM 649 C CA . LEU A 1 82 ? -8.734 6.675 9.521 1.00 90.88 82 LEU A CA 1
ATOM 650 C C . LEU A 1 82 ? -9.301 6.797 10.941 1.00 90.88 82 LEU A C 1
ATOM 652 O O . LEU A 1 82 ? -10.479 6.513 11.142 1.00 90.88 82 LEU A O 1
ATOM 656 N N . GLN A 1 83 ? -8.488 7.219 11.910 1.00 88.62 83 GLN A N 1
ATOM 657 C CA . GLN A 1 83 ? -8.918 7.427 13.296 1.00 88.62 83 GLN A CA 1
ATOM 658 C C . GLN A 1 83 ? -9.817 8.658 13.451 1.00 88.62 83 GLN A C 1
ATOM 660 O O . GLN A 1 83 ? -10.783 8.598 14.200 1.00 88.62 83 GLN A O 1
ATOM 665 N N . ASP A 1 84 ? -9.553 9.740 12.711 1.00 86.81 84 ASP A N 1
ATOM 666 C CA . ASP A 1 84 ? -10.405 10.941 12.679 1.00 86.81 84 ASP A CA 1
ATOM 667 C C . ASP A 1 84 ? -11.780 10.692 12.002 1.00 86.81 84 ASP A C 1
ATOM 669 O O . ASP A 1 84 ? -12.680 11.526 12.099 1.00 86.81 84 ASP A O 1
ATOM 673 N N . GLN A 1 85 ? -11.961 9.561 11.305 1.00 68.69 85 GLN A N 1
ATOM 674 C CA . GLN A 1 85 ? -13.223 9.169 10.653 1.00 68.69 85 GLN A CA 1
ATOM 675 C C . GLN A 1 85 ? -14.142 8.290 11.526 1.00 68.69 85 GLN A C 1
ATOM 677 O O . GLN A 1 85 ? -15.246 7.966 11.076 1.00 68.69 85 GLN A O 1
ATOM 682 N N . GLY A 1 86 ? -13.696 7.870 12.718 1.00 59.22 86 GLY A N 1
ATOM 683 C CA . GLY A 1 86 ? -14.444 7.017 13.658 1.00 59.22 86 GLY A CA 1
ATOM 684 C C . GLY A 1 86 ? -14.993 7.781 14.854 1.00 59.22 86 GLY A C 1
ATOM 685 O O . GLY A 1 86 ? -16.108 7.422 15.295 1.00 59.22 86 GLY A O 1
#

Solvent-accessible surface area (backbone atoms only — not comparable to full-atom values): 4899 Å² total; per-residue (Å²): 133,54,72,65,57,51,36,36,78,67,68,74,46,53,72,66,58,46,54,52,18,52,52,45,25,72,75,36,78,89,46,26,52,49,50,26,35,38,73,70,68,78,32,56,70,71,61,45,52,54,51,51,54,48,42,34,71,73,72,67,48,60,78,71,56,42,58,63,29,32,56,67,72,58,22,55,54,50,53,50,57,56,58,78,72,111

Secondary structure (DSSP, 8-state):
--HHHHHHHTTSS-HHHHHHHHHHHHH-TTS-HHHHHHHTTS--HHHHHHHHHHHHHHH---GGGHHHHS-HHHHHHHHHHHHTT-

Mean predicted aligned error: 2.69 Å